Protein AF-A0A2V1BQE5-F1 (afdb_monomer_lite)

Foldseek 3Di:
DDWDWDKDDDDPDIWDTHTFDFDCVDPVRGDDVVSVVVVCVPTVVVVCVVPDPDDDDD

pLDDT: mean 84.4, std 9.19, range [59.59, 94.25]

Secondary structure (DSSP, 8-state):
---EEE--EETTEE---EEEPP-TTSTTSS--HHHHHHHIIIIIHHHHHHH--S----

Radius of gyration: 13.42 Å; chains: 1; bounding box: 32×25×31 Å

Sequence (58 aa):
MKVMVWGSFWDHGRSNLYIIDRDFESAKHGYSAESYLEVFEAEVKLIFRKLNKGYEFI

Structure (mmCIF, N/CA/C/O backbone):
data_AF-A0A2V1BQE5-F1
#
_entry.id   AF-A0A2V1BQE5-F1
#
loop_
_atom_site.group_PDB
_atom_site.id
_atom_site.type_symbol
_atom_site.label_atom_id
_atom_site.label_alt_id
_atom_site.label_comp_id
_atom_site.label_asym_id
_atom_site.label_entity_id
_atom_site.label_seq_id
_atom_site.pdbx_PDB_ins_code
_atom_site.Cartn_x
_atom_site.Cartn_y
_atom_site.Cartn_z
_atom_site.occupancy
_atom_site.B_iso_or_equiv
_atom_site.auth_seq_id
_atom_site.auth_comp_id
_atom_site.auth_asym_id
_atom_site.auth_atom_id
_atom_site.pdbx_PDB_model_num
ATOM 1 N N . MET A 1 1 ? -13.861 -11.809 10.909 1.00 71.56 1 MET A N 1
ATOM 2 C CA . MET A 1 1 ? -13.005 -10.606 10.796 1.00 71.56 1 MET A CA 1
ATOM 3 C C . MET A 1 1 ? -12.775 -10.320 9.315 1.00 71.56 1 MET A C 1
ATOM 5 O O . MET A 1 1 ? -12.520 -11.271 8.592 1.00 71.56 1 MET A O 1
ATOM 9 N N . LYS A 1 2 ? -12.947 -9.075 8.845 1.00 81.38 2 LYS A N 1
ATOM 10 C CA . LYS A 1 2 ? -12.689 -8.680 7.442 1.00 81.38 2 LYS A CA 1
ATOM 11 C C . LYS A 1 2 ? -11.432 -7.811 7.400 1.00 81.38 2 LYS A C 1
ATOM 13 O O . LYS A 1 2 ? -11.365 -6.852 8.171 1.00 81.38 2 LYS A O 1
ATOM 18 N N . VAL A 1 3 ? -10.492 -8.157 6.527 1.00 87.44 3 VAL A N 1
ATOM 19 C CA . VAL A 1 3 ? -9.190 -7.497 6.362 1.00 87.44 3 VAL A CA 1
ATOM 20 C C . VAL A 1 3 ? -9.144 -6.872 4.971 1.00 87.44 3 VAL A C 1
ATOM 22 O O . VAL A 1 3 ? -9.572 -7.509 4.008 1.00 87.44 3 VAL A O 1
ATOM 25 N N . MET A 1 4 ? -8.672 -5.632 4.871 1.00 90.00 4 MET A N 1
ATOM 26 C CA . MET A 1 4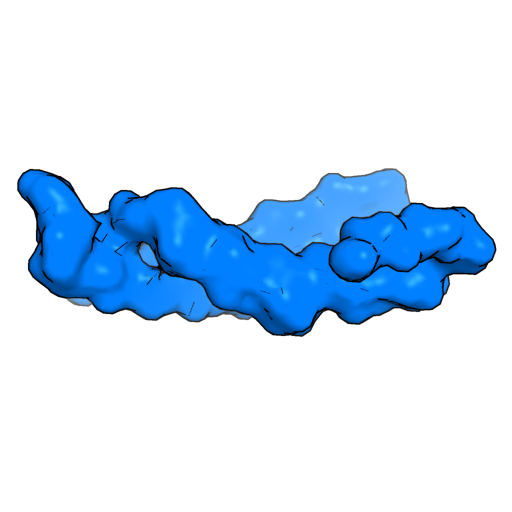 ? -8.384 -4.991 3.592 1.00 90.00 4 MET A CA 1
ATOM 27 C C . MET A 1 4 ? -6.925 -5.224 3.239 1.00 90.00 4 MET A C 1
ATOM 29 O O . MET A 1 4 ? -6.048 -5.180 4.100 1.00 90.00 4 MET A O 1
ATOM 33 N N . VAL A 1 5 ? -6.687 -5.479 1.963 1.00 92.44 5 VAL A N 1
ATOM 34 C CA . VAL A 1 5 ? -5.351 -5.682 1.427 1.00 92.44 5 VAL A CA 1
ATOM 35 C C . VAL A 1 5 ? -5.127 -4.749 0.254 1.00 92.44 5 VAL A C 1
ATOM 37 O O . VAL A 1 5 ? -6.055 -4.471 -0.508 1.00 92.44 5 VAL A O 1
ATOM 40 N N . TRP A 1 6 ? -3.894 -4.292 0.105 1.00 94.25 6 TRP A N 1
ATOM 41 C CA . TRP A 1 6 ? -3.422 -3.576 -1.062 1.00 94.25 6 TRP A CA 1
ATOM 42 C C . TRP A 1 6 ? -2.459 -4.448 -1.857 1.00 94.25 6 TRP A C 1
ATOM 44 O O . TRP A 1 6 ? -1.630 -5.173 -1.306 1.00 94.25 6 TRP A O 1
ATOM 54 N N . GLY A 1 7 ? -2.572 -4.364 -3.174 1.00 93.69 7 GLY A N 1
ATOM 55 C CA . GLY A 1 7 ? -1.636 -4.970 -4.099 1.00 93.69 7 GLY A CA 1
ATOM 56 C C . GLY A 1 7 ? -1.690 -4.247 -5.434 1.00 93.69 7 GLY A C 1
ATOM 57 O O . GLY A 1 7 ? -2.741 -3.755 -5.844 1.00 93.69 7 GLY A O 1
ATOM 58 N N . SER A 1 8 ? -0.557 -4.199 -6.119 1.00 92.62 8 SER A N 1
ATOM 59 C CA . SER A 1 8 ? -0.435 -3.665 -7.471 1.00 92.62 8 SER A CA 1
ATOM 60 C C . SER A 1 8 ? 0.269 -4.669 -8.377 1.00 92.62 8 SER A C 1
ATOM 62 O O . SER A 1 8 ? 1.065 -5.496 -7.928 1.00 92.62 8 SER A O 1
ATOM 64 N N . PHE A 1 9 ? -0.046 -4.615 -9.665 1.00 92.62 9 PHE A N 1
ATOM 65 C CA . PHE A 1 9 ? 0.605 -5.410 -10.698 1.00 92.62 9 PHE A CA 1
ATOM 66 C C . PHE A 1 9 ? 0.839 -4.545 -11.932 1.00 92.62 9 PHE A C 1
ATOM 68 O O . PHE A 1 9 ? 0.106 -3.592 -12.196 1.00 92.62 9 PHE A O 1
ATOM 75 N N . TRP A 1 10 ? 1.893 -4.870 -12.663 1.00 88.19 10 TRP A N 1
ATOM 76 C CA . TRP A 1 10 ? 2.297 -4.231 -13.908 1.00 88.19 10 TRP A CA 1
ATOM 77 C C . TRP A 1 10 ? 2.914 -5.293 -14.813 1.00 88.19 10 TRP A C 1
ATOM 79 O O . TRP A 1 10 ? 3.150 -6.413 -14.371 1.00 88.19 10 TRP A O 1
ATOM 89 N N . ASP A 1 11 ? 3.181 -4.923 -16.063 1.00 88.00 11 ASP A N 1
ATOM 90 C CA . ASP A 1 11 ? 3.605 -5.796 -17.163 1.00 88.00 11 ASP A CA 1
ATOM 91 C C . ASP A 1 11 ? 4.189 -7.164 -16.742 1.00 88.00 11 ASP A C 1
ATOM 93 O O . ASP A 1 11 ? 3.533 -8.189 -16.899 1.00 88.00 11 ASP A O 1
ATOM 97 N N . HIS A 1 12 ? 5.394 -7.194 -16.159 1.00 86.81 12 HIS A N 1
ATOM 98 C CA . HIS A 1 12 ? 6.055 -8.438 -15.728 1.00 86.81 12 HIS A CA 1
ATOM 99 C C . HIS A 1 12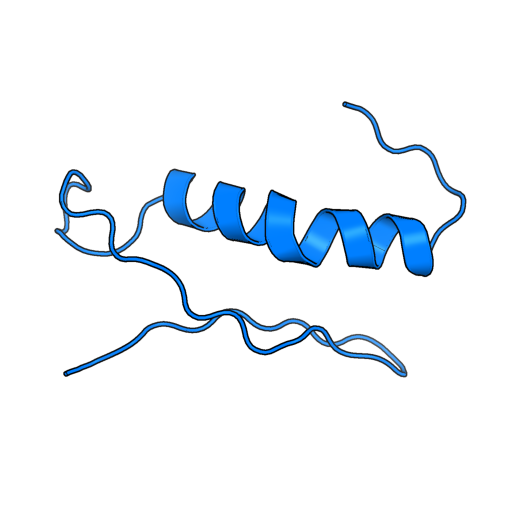 ? 6.302 -8.500 -14.208 1.00 86.81 12 HIS A C 1
ATOM 101 O O . HIS A 1 12 ? 7.198 -9.208 -13.745 1.00 86.81 12 HIS A O 1
ATOM 107 N N . GLY A 1 13 ? 5.553 -7.739 -13.404 1.00 88.00 13 GLY A N 1
ATOM 108 C CA . GLY A 1 13 ? 5.800 -7.633 -11.968 1.00 88.00 13 GLY A CA 1
ATOM 109 C C . GLY A 1 13 ? 4.563 -7.360 -11.121 1.00 88.00 13 GLY A C 1
ATOM 110 O O . GLY A 1 13 ? 3.486 -7.023 -11.601 1.00 88.00 13 GLY A O 1
ATOM 111 N N . ARG A 1 14 ? 4.728 -7.537 -9.814 1.00 92.25 14 ARG A N 1
ATOM 112 C CA . ARG A 1 14 ? 3.695 -7.263 -8.816 1.00 92.25 14 ARG A CA 1
ATOM 113 C C . ARG A 1 14 ? 4.320 -6.836 -7.499 1.00 92.25 14 ARG A C 1
ATOM 115 O O . ARG A 1 14 ? 5.466 -7.197 -7.220 1.00 92.25 14 ARG A O 1
ATOM 122 N N . SER A 1 15 ? 3.553 -6.120 -6.688 1.00 91.56 15 SER A N 1
ATOM 123 C CA . SER A 1 15 ? 3.896 -5.859 -5.294 1.00 91.56 15 SER A CA 1
ATOM 124 C C . SER A 1 15 ? 3.700 -7.104 -4.427 1.00 91.56 15 SER A C 1
ATOM 126 O O . SER A 1 15 ? 3.165 -8.140 -4.865 1.00 91.56 15 SER A O 1
ATOM 128 N N . ASN A 1 16 ? 4.097 -6.989 -3.161 1.00 91.31 16 ASN A N 1
ATOM 129 C CA . ASN A 1 16 ? 3.580 -7.886 -2.141 1.00 91.31 16 ASN A CA 1
ATOM 130 C C . ASN A 1 16 ? 2.112 -7.557 -1.854 1.00 91.31 16 ASN A C 1
ATOM 132 O O . ASN A 1 16 ? 1.601 -6.497 -2.230 1.00 91.31 16 ASN A O 1
ATOM 136 N N . LEU A 1 17 ? 1.426 -8.498 -1.206 1.00 93.69 17 LEU A N 1
ATOM 137 C CA . LEU A 1 17 ? 0.098 -8.244 -0.670 1.00 93.69 17 LEU A CA 1
ATOM 138 C C . LEU A 1 17 ? 0.269 -7.577 0.695 1.00 93.69 17 LEU A C 1
ATOM 140 O O . LEU A 1 17 ? 0.707 -8.223 1.645 1.00 93.69 17 LEU A O 1
ATOM 144 N N . TYR A 1 18 ? -0.047 -6.291 0.771 1.00 93.88 18 TYR A N 1
ATOM 145 C CA . TYR A 1 18 ? 0.057 -5.505 1.991 1.00 93.88 18 TYR A CA 1
ATOM 146 C C . TYR A 1 18 ? -1.272 -5.546 2.743 1.00 93.88 18 TYR A C 1
ATOM 148 O O . TYR A 1 18 ? -2.320 -5.305 2.149 1.00 93.88 18 TYR A O 1
ATOM 156 N N . ILE A 1 19 ? -1.257 -5.857 4.037 1.00 93.19 19 ILE A N 1
ATOM 157 C CA . ILE A 1 19 ? -2.456 -5.804 4.881 1.00 93.19 19 ILE A CA 1
ATOM 158 C C . ILE A 1 19 ? -2.582 -4.382 5.415 1.00 93.19 19 ILE A C 1
ATOM 160 O O . ILE A 1 19 ? -1.694 -3.930 6.123 1.00 93.19 19 ILE A O 1
ATOM 164 N N . ILE A 1 20 ? -3.667 -3.689 5.064 1.00 92.19 20 ILE A N 1
ATOM 165 C CA . ILE A 1 20 ? -3.881 -2.311 5.513 1.00 92.19 20 ILE A CA 1
ATOM 166 C C . ILE A 1 20 ? -4.425 -2.332 6.941 1.00 92.19 20 ILE A C 1
ATOM 168 O O . ILE A 1 20 ? -5.423 -3.016 7.220 1.00 92.19 20 ILE A O 1
ATOM 172 N N . ASP A 1 21 ? -3.801 -1.545 7.813 1.00 88.44 21 ASP A N 1
ATOM 173 C CA . ASP A 1 21 ? -4.267 -1.327 9.174 1.00 88.44 21 ASP A CA 1
ATOM 174 C C . ASP A 1 21 ? -5.504 -0.426 9.192 1.00 88.44 21 ASP A C 1
ATOM 176 O O . ASP A 1 21 ? -5.692 0.466 8.361 1.00 88.44 21 ASP A O 1
ATOM 180 N N . ARG A 1 22 ? -6.425 -0.714 10.115 1.00 86.75 22 ARG A N 1
ATOM 181 C CA . ARG A 1 22 ? -7.638 0.094 10.253 1.00 86.75 22 ARG A CA 1
ATOM 182 C C . ARG A 1 22 ? -7.322 1.386 10.979 1.00 86.75 22 ARG A C 1
ATOM 184 O O . ARG A 1 22 ? -6.788 1.366 12.083 1.00 86.75 22 ARG A O 1
ATOM 191 N N . ASP A 1 23 ? -7.798 2.474 10.403 1.00 87.12 23 ASP A N 1
ATOM 192 C CA . ASP A 1 23 ? -7.865 3.767 11.049 1.00 87.12 23 ASP A CA 1
ATOM 193 C C . ASP A 1 23 ? -9.202 3.905 11.793 1.00 87.12 23 ASP A C 1
ATOM 195 O O . ASP A 1 23 ? -10.270 4.132 11.205 1.00 87.12 23 ASP A O 1
ATOM 199 N N . PHE A 1 24 ? -9.136 3.747 13.114 1.00 82.81 24 PHE A N 1
ATOM 200 C CA . PHE A 1 24 ? -10.287 3.886 14.004 1.00 82.81 24 PHE A CA 1
ATOM 201 C C . PHE A 1 24 ? -10.743 5.338 14.182 1.00 82.81 24 PHE A C 1
ATOM 203 O O . PHE A 1 24 ? -11.912 5.545 14.516 1.00 82.81 24 PHE A O 1
ATOM 210 N N . GLU A 1 25 ? -9.874 6.308 13.890 1.00 83.38 25 GLU A N 1
ATOM 211 C CA . GLU A 1 25 ? -10.174 7.742 13.926 1.00 83.38 25 GLU A CA 1
ATOM 212 C C . GLU A 1 25 ? -10.861 8.215 12.634 1.00 83.38 25 GLU A C 1
ATOM 214 O O . GLU A 1 25 ? -11.457 9.293 12.587 1.00 83.38 25 GLU A O 1
ATOM 219 N N . SER A 1 26 ? -10.851 7.393 11.579 1.00 83.31 26 SER A N 1
ATOM 220 C CA . SER A 1 26 ? -11.580 7.696 10.348 1.00 83.31 26 SER A CA 1
ATOM 221 C C . SER A 1 26 ? -13.092 7.806 10.595 1.00 83.31 26 SER A C 1
ATOM 223 O O . SER A 1 26 ? -13.691 7.023 11.333 1.00 83.31 26 SER A O 1
ATOM 225 N N . ALA A 1 27 ? -13.762 8.720 9.884 1.00 76.19 27 ALA A N 1
ATOM 226 C CA . ALA A 1 27 ? -15.202 8.981 10.038 1.00 76.19 27 ALA A CA 1
ATOM 227 C C . ALA A 1 27 ? -16.116 7.759 9.784 1.00 76.19 27 ALA A C 1
ATOM 229 O O . ALA A 1 27 ? -17.300 7.785 10.112 1.00 76.19 27 ALA A O 1
ATOM 230 N N . LYS A 1 28 ? -15.589 6.696 9.162 1.00 79.50 28 LYS A N 1
ATOM 231 C CA . LYS A 1 28 ? -16.294 5.426 8.914 1.00 79.50 28 LYS A CA 1
ATOM 232 C C . LYS A 1 28 ? -15.714 4.253 9.716 1.00 79.50 28 LYS A C 1
ATOM 234 O O . LYS A 1 28 ? -16.093 3.114 9.446 1.00 79.50 28 LYS A O 1
ATOM 239 N N . HIS A 1 29 ? -14.804 4.515 10.659 1.00 69.50 29 HIS A N 1
ATOM 240 C CA . HIS A 1 29 ? -14.097 3.522 11.477 1.00 69.50 29 HIS A CA 1
ATOM 241 C C . HIS A 1 29 ? -13.491 2.376 10.647 1.00 69.50 29 HIS A C 1
ATOM 243 O O . HIS A 1 29 ? -13.646 1.188 10.953 1.00 69.50 29 HIS A O 1
ATOM 249 N N . GLY A 1 30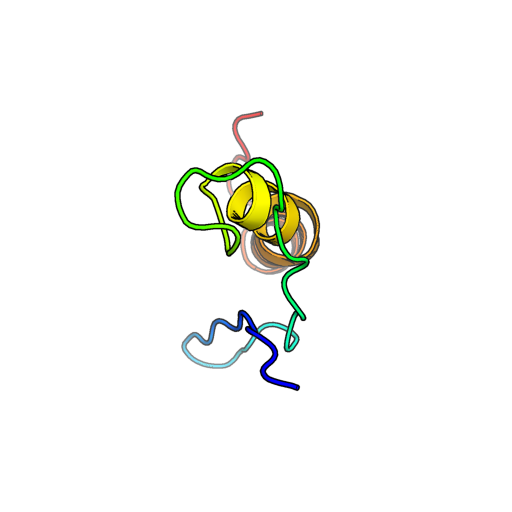 ? -12.869 2.744 9.528 1.00 84.25 30 GLY A N 1
ATOM 250 C CA . GLY A 1 30 ? -12.353 1.833 8.518 1.00 84.25 30 GLY A CA 1
ATOM 251 C C . GLY A 1 30 ? -10.953 2.220 8.073 1.00 84.25 30 GLY A C 1
ATOM 252 O O . GLY A 1 30 ? -9.991 1.953 8.775 1.00 84.25 30 GLY A O 1
ATOM 253 N N . TYR A 1 31 ? -10.848 2.779 6.875 1.00 85.62 31 TYR A N 1
ATOM 254 C CA . TYR A 1 31 ? -9.585 3.133 6.236 1.00 85.62 31 TYR A CA 1
ATOM 255 C C . TYR A 1 31 ? -9.677 4.578 5.763 1.00 85.62 31 TYR A C 1
ATOM 257 O O . TYR A 1 31 ? -10.740 5.004 5.296 1.00 85.62 31 TYR A O 1
ATOM 265 N N . SER A 1 32 ? -8.582 5.312 5.883 1.00 88.75 32 SER A N 1
ATOM 266 C CA . SER A 1 32 ? -8.479 6.722 5.513 1.00 88.75 32 SER A CA 1
ATOM 267 C C . SER A 1 32 ? -7.421 6.929 4.429 1.00 88.75 32 SER A C 1
ATOM 269 O O . SER A 1 32 ? -6.827 5.974 3.920 1.00 88.75 32 SER A O 1
ATOM 271 N N . ALA A 1 33 ? -7.215 8.184 4.026 1.00 86.19 33 ALA A N 1
ATOM 272 C CA . ALA A 1 33 ? -6.129 8.519 3.110 1.00 86.19 33 ALA A CA 1
ATOM 273 C C . ALA A 1 33 ? -4.765 8.270 3.773 1.00 86.19 33 ALA A C 1
ATOM 275 O O . ALA A 1 33 ? -3.824 7.835 3.114 1.00 86.19 33 ALA A O 1
ATOM 276 N N . GLU A 1 34 ? -4.687 8.468 5.084 1.00 86.25 34 GLU A N 1
ATOM 277 C CA . GLU A 1 34 ? -3.528 8.216 5.925 1.00 86.25 34 GLU A CA 1
ATOM 278 C C . GLU A 1 34 ? -3.146 6.731 5.892 1.00 86.25 34 GLU A C 1
ATOM 280 O O . GLU A 1 34 ? -1.983 6.411 5.649 1.00 86.25 34 GLU A O 1
ATOM 285 N N . SER A 1 35 ? -4.126 5.819 5.960 1.00 86.19 35 SER A N 1
ATOM 286 C CA . SER A 1 35 ? -3.891 4.376 5.768 1.00 86.19 35 SER A CA 1
ATOM 287 C C . SER A 1 35 ? -3.256 4.045 4.406 1.00 86.19 35 SER A C 1
ATOM 289 O O . SER A 1 35 ? -2.565 3.039 4.260 1.00 86.19 35 SER A O 1
ATOM 291 N N . TYR A 1 36 ? -3.483 4.870 3.377 1.00 87.19 36 TYR A N 1
ATOM 292 C CA . TYR A 1 36 ? -2.875 4.688 2.055 1.00 87.19 36 TYR A CA 1
ATOM 293 C C . TYR A 1 36 ? -1.450 5.258 1.973 1.00 87.19 36 TYR A C 1
ATOM 295 O O . TYR A 1 36 ? -0.632 4.761 1.198 1.00 87.19 36 TYR A O 1
ATOM 303 N N . LEU A 1 37 ? -1.118 6.273 2.775 1.00 90.19 37 LEU A N 1
ATOM 304 C CA . LEU A 1 37 ? 0.253 6.785 2.864 1.00 90.19 37 LEU A CA 1
ATOM 305 C C . LEU A 1 37 ? 1.201 5.733 3.449 1.00 90.19 37 LEU A C 1
ATOM 307 O O . LEU A 1 37 ? 2.325 5.594 2.973 1.00 90.19 37 LEU A O 1
ATOM 311 N N . GLU A 1 38 ? 0.734 4.924 4.399 1.00 90.12 38 GLU A N 1
ATOM 312 C CA . GLU A 1 38 ? 1.507 3.796 4.939 1.00 90.12 38 GLU A CA 1
ATOM 313 C C . GLU A 1 38 ? 1.865 2.773 3.852 1.00 90.12 38 GLU A C 1
ATOM 315 O O . GLU A 1 38 ? 3.015 2.347 3.737 1.00 90.12 38 GLU A O 1
ATOM 320 N N . VAL A 1 39 ? 0.903 2.448 2.983 1.00 91.00 39 VAL A N 1
ATOM 321 C CA . VAL A 1 39 ? 1.126 1.600 1.802 1.00 91.00 39 VAL A CA 1
ATOM 322 C C . VAL A 1 39 ? 2.158 2.226 0.859 1.00 91.00 39 VAL A C 1
ATOM 324 O O . VAL A 1 39 ? 3.011 1.526 0.304 1.00 91.00 39 VAL A O 1
ATOM 327 N N . PHE A 1 40 ? 2.092 3.545 0.660 1.00 89.31 40 PHE A N 1
ATOM 328 C CA . PHE A 1 40 ? 3.016 4.259 -0.216 1.00 89.31 40 PHE A CA 1
ATOM 329 C C . PHE A 1 40 ? 4.467 4.172 0.278 1.00 89.31 40 PHE A C 1
ATOM 331 O O . PHE A 1 40 ? 5.364 3.855 -0.509 1.00 89.31 40 PHE A O 1
ATOM 338 N N . GLU A 1 41 ? 4.688 4.395 1.575 1.00 89.94 41 GLU A N 1
ATOM 339 C CA . GLU A 1 41 ? 6.005 4.272 2.207 1.00 89.94 41 GLU A CA 1
ATOM 340 C C . GLU A 1 41 ? 6.522 2.827 2.190 1.00 89.94 41 GLU A C 1
ATOM 342 O O . GLU A 1 41 ? 7.690 2.591 1.874 1.00 89.94 41 GLU A O 1
ATOM 347 N N . ALA A 1 42 ? 5.656 1.856 2.497 1.00 89.81 42 ALA A N 1
ATOM 348 C CA . ALA A 1 42 ? 6.048 0.459 2.654 1.00 89.81 42 ALA A CA 1
ATOM 349 C C . ALA A 1 42 ? 6.307 -0.265 1.324 1.00 89.81 42 ALA A C 1
ATOM 351 O O . ALA A 1 42 ? 7.241 -1.057 1.235 1.00 89.81 42 ALA A O 1
ATOM 352 N N . GLU A 1 43 ? 5.501 -0.013 0.289 1.00 91.94 43 GLU A N 1
ATOM 353 C CA . GLU A 1 43 ? 5.577 -0.763 -0.971 1.00 91.94 43 GLU A CA 1
ATOM 354 C C . GLU A 1 43 ? 5.925 0.136 -2.164 1.00 91.94 43 GLU A C 1
ATOM 356 O O . GLU A 1 43 ? 6.863 -0.154 -2.910 1.00 91.94 43 GLU A O 1
ATOM 361 N N . VAL A 1 44 ? 5.201 1.243 -2.362 1.00 87.94 44 VAL A N 1
ATOM 362 C CA . VAL A 1 44 ? 5.265 2.007 -3.622 1.00 87.94 44 VAL A CA 1
ATOM 363 C C . VAL A 1 44 ? 6.630 2.659 -3.838 1.00 87.94 44 VAL A C 1
ATOM 365 O O . VAL A 1 44 ? 7.196 2.515 -4.925 1.00 87.94 44 VAL A O 1
ATOM 368 N N . LYS A 1 45 ? 7.206 3.321 -2.824 1.00 87.31 45 LYS A N 1
ATOM 369 C CA .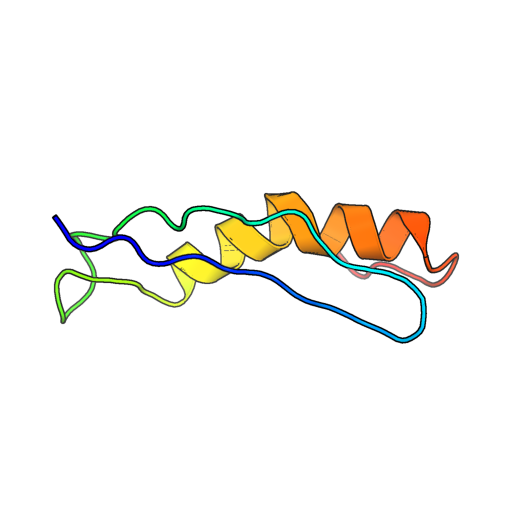 LYS A 1 45 ? 8.542 3.937 -2.941 1.00 87.31 45 LYS A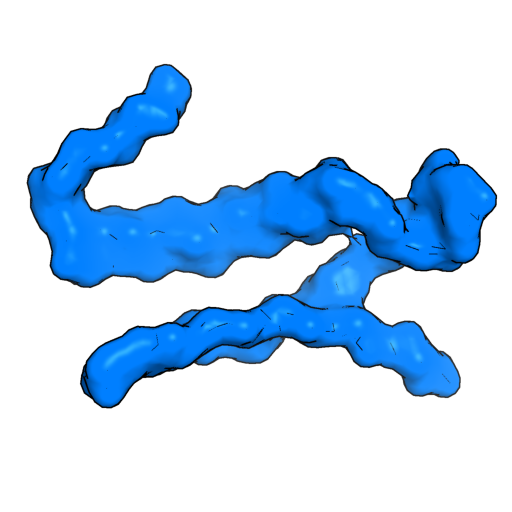 CA 1
ATOM 370 C C . LYS A 1 45 ? 9.626 2.913 -3.271 1.00 87.31 45 LYS A C 1
ATOM 372 O O . LYS A 1 45 ? 10.463 3.149 -4.143 1.00 87.31 45 LYS A O 1
ATOM 377 N N . LEU A 1 46 ? 9.602 1.754 -2.610 1.00 86.44 46 LEU A N 1
ATOM 378 C CA . LEU A 1 46 ? 10.574 0.682 -2.845 1.00 86.44 46 LEU A CA 1
ATOM 379 C C . LEU A 1 46 ? 10.456 0.117 -4.263 1.00 86.44 46 LEU A C 1
ATOM 381 O O . LEU A 1 46 ? 11.467 -0.071 -4.945 1.00 86.44 46 LEU A O 1
ATOM 385 N N . ILE A 1 47 ? 9.225 -0.115 -4.724 1.00 87.81 47 ILE A N 1
ATOM 386 C CA . ILE A 1 47 ? 8.947 -0.582 -6.084 1.00 87.81 47 ILE A CA 1
ATOM 387 C C . ILE A 1 47 ? 9.434 0.448 -7.105 1.00 87.81 47 ILE A C 1
ATOM 389 O O . ILE A 1 47 ? 10.132 0.081 -8.051 1.00 87.81 47 ILE A O 1
ATOM 393 N N . PHE A 1 48 ? 9.140 1.733 -6.895 1.00 84.69 48 PHE A N 1
ATOM 394 C CA . PHE A 1 48 ? 9.570 2.800 -7.793 1.00 84.69 48 PHE A CA 1
ATOM 395 C C . PHE A 1 48 ? 11.097 2.878 -7.898 1.00 84.69 48 PHE A C 1
ATOM 397 O O . PHE A 1 48 ? 11.624 2.830 -9.008 1.00 84.69 48 PHE A O 1
ATOM 404 N N . ARG A 1 49 ? 11.817 2.880 -6.766 1.00 82.44 49 ARG A N 1
ATOM 405 C CA . ARG A 1 49 ? 13.294 2.869 -6.733 1.00 82.44 49 ARG A CA 1
ATOM 406 C C . ARG A 1 49 ? 13.900 1.663 -7.447 1.00 82.44 49 ARG A C 1
ATOM 408 O O . ARG A 1 49 ? 14.975 1.766 -8.033 1.00 82.44 49 ARG A O 1
ATOM 415 N N . LYS A 1 50 ? 13.235 0.507 -7.382 1.00 83.50 50 LYS A N 1
ATOM 416 C CA . LYS A 1 50 ? 13.700 -0.721 -8.035 1.00 83.50 50 LYS A CA 1
ATOM 417 C C . LYS A 1 50 ? 13.465 -0.701 -9.546 1.00 83.50 50 LYS A C 1
ATOM 419 O O . LYS A 1 50 ? 14.307 -1.193 -10.293 1.00 83.50 50 LYS A O 1
ATOM 424 N N . LEU A 1 51 ? 12.313 -0.197 -9.988 1.00 80.06 51 LEU A N 1
ATOM 425 C CA . LEU A 1 51 ? 11.888 -0.262 -11.389 1.00 80.06 51 LEU A CA 1
ATOM 426 C C . LEU A 1 51 ? 12.351 0.928 -12.226 1.00 80.06 51 LEU A C 1
ATOM 428 O O . LEU A 1 51 ? 12.483 0.792 -13.440 1.00 80.06 51 LEU A O 1
ATOM 432 N N . ASN A 1 52 ? 12.573 2.088 -11.610 1.00 71.38 52 ASN A N 1
ATOM 433 C CA . ASN A 1 52 ? 12.844 3.322 -12.326 1.00 71.38 52 ASN A CA 1
ATOM 434 C C . ASN A 1 52 ? 14.047 4.058 -11.718 1.00 71.38 52 ASN A C 1
ATOM 436 O O . ASN A 1 52 ? 14.090 4.311 -10.519 1.00 71.38 52 ASN A O 1
ATOM 440 N N . LYS A 1 53 ? 15.012 4.454 -12.562 1.00 63.75 53 LYS A N 1
ATOM 441 C CA . LYS A 1 53 ? 16.102 5.381 -12.186 1.00 63.75 53 LYS A CA 1
ATOM 442 C C . LYS A 1 53 ? 15.684 6.857 -12.294 1.00 63.75 53 LYS A C 1
ATOM 444 O O . LYS A 1 53 ? 16.539 7.739 -12.277 1.00 63.75 53 LYS A O 1
ATOM 449 N N . GLY A 1 54 ? 14.392 7.116 -12.495 1.00 65.38 54 GLY A N 1
ATOM 450 C CA . GLY A 1 54 ? 13.817 8.457 -12.513 1.00 65.38 54 GLY A CA 1
ATOM 451 C C . GLY A 1 54 ? 13.896 9.155 -11.152 1.00 65.38 54 GLY A C 1
ATOM 452 O O . GLY A 1 54 ? 14.353 8.591 -10.161 1.00 65.38 54 GLY A O 1
ATOM 453 N N . TYR A 1 55 ? 13.447 10.404 -11.109 1.00 59.59 55 TYR A N 1
ATOM 454 C CA . TYR A 1 55 ? 13.532 11.240 -9.915 1.00 59.59 55 TYR A CA 1
ATOM 455 C C . TYR A 1 55 ? 12.352 10.976 -8.968 1.00 59.59 55 TYR A C 1
ATOM 457 O O . TYR A 1 55 ? 11.194 11.043 -9.378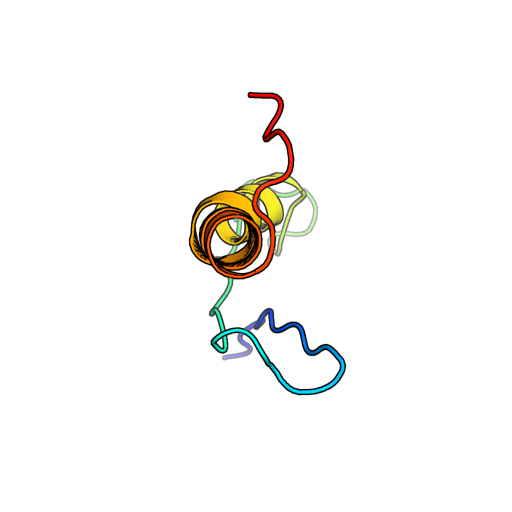 1.00 59.59 55 TYR A O 1
ATOM 465 N N . GLU A 1 56 ? 12.656 10.679 -7.703 1.00 64.06 56 GLU A N 1
ATOM 466 C CA . GLU A 1 56 ? 11.702 10.703 -6.590 1.00 64.06 56 GLU A CA 1
ATOM 467 C C . GLU A 1 56 ? 11.696 12.137 -6.036 1.00 64.06 56 GLU A C 1
ATOM 469 O O . GLU A 1 56 ? 12.718 12.605 -5.533 1.00 64.06 56 GLU A O 1
ATOM 474 N N . PHE A 1 57 ? 10.585 12.861 -6.181 1.00 61.91 57 PHE A N 1
ATOM 475 C CA . PHE A 1 57 ? 10.414 14.167 -5.542 1.00 61.91 57 PHE A CA 1
ATOM 476 C C . PHE A 1 57 ? 9.864 13.920 -4.135 1.00 61.91 57 PHE A C 1
ATOM 478 O O . PHE A 1 57 ? 8.729 13.460 -4.000 1.00 61.91 57 PHE A O 1
ATOM 485 N N . ILE A 1 58 ? 10.707 14.145 -3.126 1.00 60.12 58 ILE A N 1
ATOM 486 C CA . ILE A 1 58 ? 10.390 14.020 -1.695 1.00 60.12 58 ILE A CA 1
ATOM 487 C C . ILE A 1 58 ? 10.104 15.411 -1.138 1.00 60.12 58 ILE A C 1
ATOM 489 O O . ILE A 1 58 ? 10.891 16.329 -1.467 1.00 60.12 58 ILE A O 1
#